Protein AF-A0A071M004-F1 (afdb_monomer)

Structure (mmCIF, N/CA/C/O backbone):
data_AF-A0A071M004-F1
#
_entry.id   AF-A0A071M004-F1
#
loop_
_atom_site.group_PDB
_atom_site.id
_atom_site.type_symbol
_atom_site.label_atom_id
_atom_site.label_alt_id
_atom_site.label_comp_id
_atom_site.label_asym_id
_atom_site.label_entity_id
_atom_site.label_s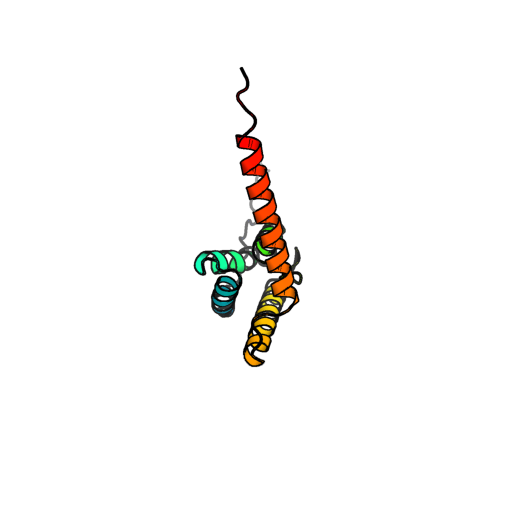eq_id
_atom_site.pdbx_PDB_ins_code
_atom_site.Cartn_x
_atom_site.Cartn_y
_atom_site.Cartn_z
_atom_site.occupancy
_atom_site.B_iso_or_equiv
_atom_site.auth_seq_id
_atom_site.auth_comp_id
_atom_site.auth_asym_id
_atom_site.auth_atom_id
_atom_site.pdbx_PDB_model_num
ATOM 1 N N . MET A 1 1 ? 38.104 11.559 -42.395 1.00 45.28 1 MET A N 1
ATOM 2 C CA . MET A 1 1 ? 36.768 10.922 -42.312 1.00 45.28 1 MET A CA 1
ATOM 3 C C . MET A 1 1 ? 36.888 9.605 -41.560 1.00 45.28 1 MET A C 1
ATOM 5 O O . MET A 1 1 ? 37.395 8.658 -42.144 1.00 45.28 1 MET A O 1
ATOM 9 N N . LYS A 1 2 ? 36.505 9.582 -40.275 1.00 43.75 2 LYS A N 1
ATOM 10 C CA . LYS A 1 2 ? 36.160 8.408 -39.439 1.00 43.75 2 LYS A CA 1
ATOM 11 C C . LYS A 1 2 ? 36.227 8.847 -37.973 1.00 43.75 2 LYS A C 1
ATOM 13 O O . LYS A 1 2 ? 37.315 8.884 -37.423 1.00 43.75 2 LYS A O 1
ATOM 18 N N . SER A 1 3 ? 35.086 9.222 -37.401 1.00 47.22 3 SER A N 1
ATOM 19 C CA . SER A 1 3 ? 34.804 9.186 -35.957 1.00 47.22 3 SER A CA 1
ATOM 20 C C . SER A 1 3 ? 33.374 9.670 -35.748 1.00 47.22 3 SER A C 1
ATOM 22 O O . SER A 1 3 ? 33.167 10.843 -35.505 1.00 47.22 3 SER A O 1
ATOM 24 N N . ASP A 1 4 ? 32.399 8.776 -35.931 1.00 49.03 4 ASP A N 1
ATOM 25 C CA . ASP A 1 4 ? 30.995 9.011 -35.547 1.00 49.03 4 ASP A CA 1
ATOM 26 C C . ASP A 1 4 ? 30.238 7.676 -35.443 1.00 49.03 4 ASP A C 1
ATOM 28 O O . ASP A 1 4 ? 29.259 7.412 -36.136 1.00 49.03 4 ASP A O 1
ATOM 32 N N . ARG A 1 5 ? 30.739 6.747 -34.617 1.00 48.94 5 ARG A N 1
ATOM 33 C CA . ARG A 1 5 ? 30.040 5.476 -34.332 1.00 48.94 5 ARG A CA 1
ATOM 34 C C . ARG A 1 5 ? 30.161 5.030 -32.875 1.00 48.94 5 ARG A C 1
ATOM 36 O O . ARG A 1 5 ? 30.392 3.855 -32.614 1.00 48.94 5 ARG A O 1
ATOM 43 N N . LEU A 1 6 ? 30.010 5.950 -31.921 1.00 50.91 6 LEU A N 1
ATOM 44 C CA . LEU A 1 6 ? 29.966 5.591 -30.493 1.00 50.91 6 LEU A CA 1
ATOM 45 C C . LEU A 1 6 ? 28.790 6.177 -29.693 1.00 50.91 6 LEU A C 1
ATOM 47 O O . LEU A 1 6 ? 28.731 5.950 -28.492 1.00 50.91 6 LEU A O 1
ATOM 51 N N . SER A 1 7 ? 27.800 6.816 -30.329 1.00 45.72 7 SER A N 1
ATOM 52 C CA . SER A 1 7 ? 26.656 7.409 -29.600 1.00 45.72 7 SER A CA 1
ATOM 53 C C . SER A 1 7 ? 25.316 6.683 -29.760 1.00 45.72 7 SER A C 1
ATOM 55 O O . SER A 1 7 ? 24.277 7.221 -29.397 1.00 45.72 7 SER A O 1
ATOM 57 N N . GLN A 1 8 ? 25.302 5.447 -30.263 1.00 45.53 8 GLN A N 1
ATOM 58 C CA . GLN A 1 8 ? 24.071 4.653 -30.379 1.00 45.53 8 GLN A CA 1
ATOM 59 C C . GLN A 1 8 ? 24.244 3.274 -29.740 1.00 45.53 8 GLN A C 1
ATOM 61 O O . GLN A 1 8 ? 24.241 2.246 -30.409 1.00 45.53 8 GLN A O 1
ATOM 66 N N . ARG A 1 9 ? 24.395 3.244 -28.415 1.00 44.16 9 ARG A N 1
ATOM 67 C CA . ARG A 1 9 ? 24.107 2.045 -27.622 1.00 44.16 9 ARG A CA 1
ATOM 68 C C . ARG A 1 9 ? 23.010 2.373 -26.615 1.00 44.16 9 ARG A C 1
ATOM 70 O O . ARG A 1 9 ? 23.254 2.928 -25.555 1.00 44.16 9 ARG A O 1
ATOM 77 N N . SER A 1 10 ? 21.797 2.017 -27.024 1.00 42.75 10 SER A N 1
ATOM 78 C CA . SER A 1 10 ? 20.792 1.396 -26.165 1.00 42.75 10 SER A CA 1
ATOM 79 C C . SER A 1 10 ? 20.306 2.201 -24.957 1.00 42.75 10 SER A C 1
ATOM 81 O O . SER A 1 10 ? 20.556 1.838 -23.815 1.00 42.75 10 SER A O 1
ATOM 83 N N . ARG A 1 11 ? 19.432 3.184 -25.207 1.00 43.72 11 ARG A N 1
ATOM 84 C CA . ARG A 1 11 ? 18.261 3.379 -24.334 1.00 43.72 11 ARG A CA 1
ATOM 85 C C . ARG A 1 11 ? 17.243 2.281 -24.660 1.00 43.72 11 ARG A C 1
ATOM 87 O O . ARG A 1 11 ? 16.233 2.536 -25.304 1.00 43.72 11 ARG A O 1
ATOM 94 N N . GLN A 1 12 ? 17.562 1.036 -24.317 1.00 44.06 12 GLN A N 1
ATOM 95 C CA . GLN A 1 12 ? 16.533 0.006 -24.223 1.00 44.06 12 GLN A CA 1
ATOM 96 C C . GLN A 1 12 ? 15.768 0.321 -22.941 1.00 44.06 12 GLN A C 1
ATOM 98 O O . GLN A 1 12 ? 16.314 0.173 -21.851 1.00 44.06 12 GLN A O 1
ATOM 103 N N . GLY A 1 13 ? 14.554 0.862 -23.079 1.00 48.97 13 GLY A N 1
ATOM 104 C CA . GLY A 1 13 ? 13.628 0.948 -21.957 1.00 48.97 13 GLY A CA 1
ATOM 105 C C . GLY A 1 13 ? 13.446 -0.460 -21.405 1.00 48.97 13 GLY A C 1
ATOM 106 O O . GLY A 1 13 ? 13.147 -1.379 -22.169 1.00 48.97 13 GLY A O 1
ATOM 107 N N . LEU A 1 14 ? 13.723 -0.639 -20.116 1.00 53.75 14 LEU A N 1
ATOM 108 C CA . LEU A 1 14 ? 13.429 -1.887 -19.422 1.00 53.75 14 LEU A CA 1
ATOM 109 C C . LEU A 1 14 ? 11.945 -2.221 -19.662 1.00 53.75 14 LEU A C 1
ATOM 111 O O . LEU A 1 14 ? 11.117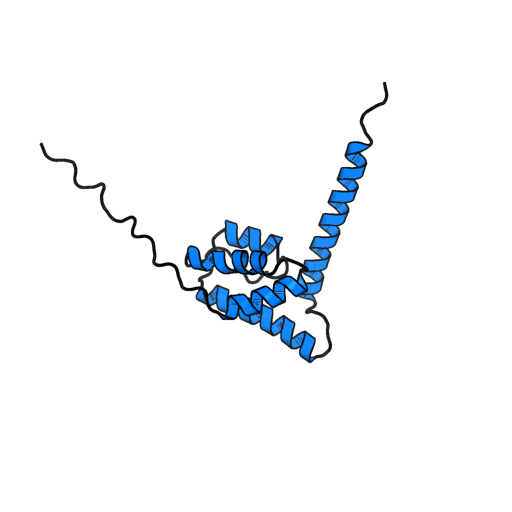 -1.305 -19.627 1.00 53.75 14 LEU A O 1
ATOM 115 N N . PRO A 1 15 ? 11.591 -3.480 -19.968 1.00 54.81 15 PRO A N 1
ATOM 116 C CA . PRO A 1 15 ? 10.191 -3.860 -20.081 1.00 54.81 15 PRO A CA 1
ATOM 117 C C . PRO A 1 15 ? 9.508 -3.559 -18.744 1.00 54.81 15 PRO A C 1
ATOM 119 O O . PRO A 1 15 ? 10.006 -3.972 -17.698 1.00 54.81 15 PRO A O 1
ATOM 122 N N . ALA A 1 16 ? 8.405 -2.809 -18.783 1.00 63.84 16 ALA A N 1
ATOM 123 C CA . ALA A 1 16 ? 7.613 -2.531 -17.592 1.00 63.84 16 ALA A CA 1
ATOM 124 C C . ALA A 1 16 ? 7.211 -3.864 -16.946 1.00 63.84 16 ALA A C 1
ATOM 126 O O . ALA A 1 16 ? 6.693 -4.752 -17.631 1.00 63.84 16 ALA A O 1
ATOM 127 N N . VAL A 1 17 ? 7.483 -4.014 -15.649 1.00 79.38 17 VAL A N 1
ATOM 128 C CA . VAL A 1 17 ? 7.053 -5.196 -14.902 1.00 79.38 17 VAL A CA 1
ATOM 129 C C . VAL A 1 17 ? 5.526 -5.124 -14.808 1.00 79.38 17 VAL A C 1
ATOM 131 O O . VAL A 1 17 ? 5.000 -4.079 -14.420 1.00 79.38 17 VAL A O 1
ATOM 134 N N . PRO A 1 18 ? 4.784 -6.173 -15.206 1.00 86.38 18 PRO A N 1
ATOM 135 C CA . PRO A 1 18 ? 3.332 -6.151 -15.104 1.00 86.38 18 PRO A CA 1
ATOM 136 C C . PRO A 1 18 ? 2.921 -6.013 -13.636 1.00 86.38 18 PRO A C 1
ATOM 138 O O . PRO A 1 18 ? 3.416 -6.745 -12.780 1.00 86.38 18 PRO A O 1
ATOM 141 N N . VAL A 1 19 ? 2.006 -5.084 -13.357 1.00 90.25 19 VAL A N 1
ATOM 142 C CA . VAL A 1 19 ? 1.464 -4.888 -12.009 1.00 90.25 19 VAL A CA 1
ATOM 143 C C . VAL A 1 19 ? 0.638 -6.125 -11.627 1.00 90.25 19 VAL A C 1
ATOM 145 O O . VAL A 1 19 ? -0.275 -6.497 -12.372 1.00 90.25 19 VAL A O 1
ATOM 148 N N . PRO A 1 20 ? 0.931 -6.788 -10.496 1.00 92.00 20 PRO A N 1
ATOM 149 C CA . PRO A 1 20 ? 0.151 -7.928 -10.038 1.00 92.00 20 PRO A CA 1
ATOM 150 C C . PRO A 1 20 ? -1.307 -7.534 -9.727 1.00 92.00 20 PRO A C 1
ATOM 152 O O . PRO A 1 20 ? -1.515 -6.548 -9.023 1.00 92.00 20 PRO A O 1
ATOM 155 N N . PRO A 1 21 ? -2.325 -8.328 -10.121 1.00 89.50 21 PRO A N 1
ATOM 156 C CA . PRO A 1 21 ? -3.738 -8.018 -9.845 1.00 89.50 21 PRO A CA 1
ATOM 157 C C . PRO A 1 21 ? -4.081 -7.865 -8.356 1.00 89.50 21 PRO A C 1
ATOM 159 O O . PRO A 1 21 ? -5.064 -7.226 -7.996 1.00 89.50 21 PRO A O 1
ATOM 162 N N . VAL A 1 22 ? -3.270 -8.454 -7.470 1.00 91.19 22 VAL A N 1
ATOM 163 C CA . VAL A 1 22 ? -3.438 -8.309 -6.017 1.00 91.19 22 VAL A CA 1
ATOM 164 C C . VAL A 1 22 ? -3.256 -6.857 -5.560 1.00 91.19 22 VAL A C 1
ATOM 166 O O . VAL A 1 22 ? -3.837 -6.468 -4.552 1.00 91.19 22 VAL A O 1
ATOM 169 N N . VAL A 1 23 ? -2.511 -6.036 -6.310 1.00 93.56 23 VAL A N 1
ATOM 170 C CA . VAL A 1 23 ? -2.290 -4.620 -5.986 1.00 93.56 23 VAL A CA 1
ATOM 171 C C . VAL A 1 23 ? -3.604 -3.843 -5.971 1.00 93.56 23 VAL A C 1
ATOM 173 O O . VAL A 1 23 ? -3.789 -3.033 -5.069 1.00 93.56 23 VAL A O 1
ATOM 176 N N . ASP A 1 24 ? -4.544 -4.136 -6.872 1.00 92.31 24 ASP A N 1
ATOM 177 C CA . ASP A 1 24 ? -5.851 -3.463 -6.905 1.00 92.31 24 ASP A CA 1
ATOM 178 C C . ASP A 1 24 ? -6.688 -3.793 -5.659 1.00 92.31 24 ASP A C 1
ATOM 180 O O . ASP A 1 24 ? -7.266 -2.910 -5.025 1.00 92.31 24 ASP A O 1
ATOM 184 N N . ALA A 1 25 ? -6.694 -5.062 -5.239 1.00 91.75 25 ALA A N 1
ATOM 185 C CA . ALA A 1 25 ? -7.394 -5.483 -4.025 1.00 91.75 25 ALA A CA 1
ATOM 186 C C . ALA A 1 25 ? -6.796 -4.833 -2.765 1.00 91.75 25 ALA A C 1
ATOM 188 O O . ALA A 1 25 ? -7.522 -4.395 -1.868 1.00 91.75 25 ALA A O 1
ATOM 189 N N . ILE A 1 26 ? -5.465 -4.735 -2.711 1.00 95.69 26 ILE A N 1
ATOM 190 C CA . ILE A 1 26 ? -4.751 -4.060 -1.624 1.00 95.69 26 ILE A CA 1
ATOM 191 C C . ILE A 1 26 ? -5.035 -2.554 -1.657 1.00 95.69 26 ILE A C 1
ATOM 193 O O . ILE A 1 26 ? -5.272 -1.959 -0.605 1.00 95.69 26 ILE A O 1
ATOM 197 N N . ALA A 1 27 ? -5.077 -1.943 -2.843 1.00 95.75 27 ALA A N 1
ATOM 198 C CA . ALA A 1 27 ? -5.368 -0.527 -3.022 1.00 95.75 27 ALA A CA 1
ATOM 199 C C . ALA A 1 27 ? -6.752 -0.156 -2.486 1.00 95.75 27 ALA A C 1
ATOM 201 O O . ALA A 1 27 ? -6.857 0.772 -1.684 1.00 95.75 27 ALA A O 1
ATOM 202 N N . ALA A 1 28 ? -7.786 -0.923 -2.840 1.00 92.75 28 ALA A N 1
ATOM 203 C CA . ALA A 1 28 ? -9.138 -0.737 -2.316 1.00 92.75 28 ALA A CA 1
ATOM 204 C C . ALA A 1 28 ? -9.159 -0.781 -0.782 1.00 92.75 28 ALA A C 1
ATOM 206 O O . ALA A 1 28 ? -9.781 0.058 -0.119 1.00 92.75 28 ALA A O 1
ATOM 207 N N . ARG A 1 29 ? -8.417 -1.724 -0.187 1.00 92.44 29 ARG A N 1
ATOM 208 C CA . ARG A 1 29 ? -8.344 -1.827 1.270 1.00 92.44 29 ARG A CA 1
ATOM 209 C C . ARG A 1 29 ? -7.630 -0.632 1.892 1.00 92.44 29 ARG A C 1
ATOM 211 O O . ARG A 1 29 ? -8.148 -0.047 2.840 1.00 92.44 29 ARG A O 1
ATOM 218 N N . LEU A 1 30 ? -6.464 -0.256 1.377 1.00 93.81 30 LEU A N 1
ATOM 219 C CA . LEU A 1 30 ? -5.693 0.865 1.913 1.00 93.81 30 LEU A CA 1
ATOM 220 C C . LEU A 1 30 ? -6.410 2.205 1.717 1.00 93.81 30 LEU A C 1
ATOM 222 O O . LEU A 1 30 ? -6.352 3.056 2.608 1.00 93.81 30 LEU A O 1
ATOM 226 N N . ALA A 1 31 ? -7.149 2.375 0.621 1.00 93.06 31 ALA A N 1
ATOM 227 C CA . ALA A 1 31 ? -8.021 3.523 0.403 1.00 93.06 31 ALA A CA 1
ATOM 228 C C . ALA A 1 31 ? -9.105 3.612 1.485 1.00 93.06 31 ALA A C 1
ATOM 230 O O . ALA A 1 31 ? -9.292 4.674 2.075 1.00 93.06 31 ALA A O 1
ATOM 231 N N . TRP A 1 32 ? -9.743 2.495 1.845 1.00 90.19 32 TRP A N 1
ATOM 232 C CA . TRP A 1 32 ? -10.708 2.472 2.947 1.00 90.19 32 TRP A CA 1
ATOM 233 C C . TRP A 1 32 ? -10.069 2.831 4.297 1.00 90.19 32 TRP A C 1
ATOM 235 O O . TRP A 1 32 ? -10.586 3.683 5.022 1.00 90.19 32 TRP A O 1
ATOM 245 N N . VAL A 1 33 ? -8.916 2.228 4.616 1.00 88.88 33 VAL A N 1
ATOM 246 C CA . VAL A 1 33 ? -8.186 2.458 5.878 1.00 88.88 33 VAL A CA 1
ATOM 247 C C . VAL A 1 33 ? -7.764 3.919 6.032 1.00 88.88 33 VAL A C 1
ATOM 249 O O . VAL A 1 33 ? -7.896 4.496 7.111 1.00 88.88 33 VAL A O 1
ATOM 252 N N . THR A 1 34 ? -7.283 4.529 4.951 1.00 86.94 34 THR A N 1
ATOM 253 C CA . THR A 1 34 ? -6.801 5.918 4.942 1.00 86.94 34 THR A CA 1
ATOM 254 C C . THR A 1 34 ? -7.880 6.945 4.606 1.00 86.94 34 THR A C 1
ATOM 256 O O . THR A 1 34 ? -7.614 8.143 4.672 1.00 86.94 34 THR A O 1
ATOM 259 N N . ARG A 1 35 ? -9.103 6.505 4.274 1.00 86.81 35 ARG A N 1
ATOM 260 C CA . ARG A 1 35 ? -10.177 7.342 3.705 1.00 86.81 35 ARG A CA 1
ATOM 261 C C . ARG A 1 35 ? -9.738 8.103 2.444 1.00 86.81 35 ARG A C 1
ATOM 263 O O . ARG A 1 35 ? -10.144 9.244 2.233 1.00 86.81 35 ARG A O 1
ATOM 270 N N . GLY A 1 36 ? -8.882 7.476 1.642 1.00 87.19 36 GLY A N 1
ATOM 271 C CA . GLY A 1 36 ? -8.386 7.998 0.373 1.00 87.19 36 GLY A CA 1
ATOM 272 C C . GLY A 1 36 ? -9.250 7.592 -0.822 1.00 87.19 36 GLY A C 1
ATOM 273 O O . GLY A 1 36 ? -10.204 6.826 -0.697 1.00 87.19 36 GLY A O 1
ATOM 274 N N . ASP A 1 37 ? -8.880 8.102 -1.996 1.00 93.12 37 ASP A N 1
ATOM 275 C CA . ASP A 1 37 ? -9.447 7.685 -3.280 1.00 93.12 37 ASP A CA 1
ATOM 276 C C . ASP A 1 37 ? -8.758 6.404 -3.780 1.00 93.12 37 ASP A C 1
ATOM 278 O O . ASP A 1 37 ? -7.529 6.329 -3.827 1.00 93.12 37 ASP A O 1
ATOM 282 N N . GLU A 1 38 ? -9.548 5.396 -4.154 1.00 93.75 38 GLU A N 1
ATOM 283 C CA . GLU A 1 38 ? -9.044 4.084 -4.578 1.00 93.75 38 GLU A CA 1
ATOM 284 C C . GLU A 1 38 ? -8.158 4.161 -5.824 1.00 93.75 38 GLU A C 1
ATOM 286 O O . GLU A 1 38 ? -7.109 3.516 -5.868 1.00 93.75 38 GLU A O 1
ATOM 291 N N . HIS A 1 39 ? -8.518 4.986 -6.809 1.00 93.50 39 HIS A N 1
ATOM 292 C CA . HIS A 1 39 ? -7.744 5.117 -8.041 1.00 93.50 39 HIS A CA 1
ATOM 293 C C . HIS A 1 39 ? -6.404 5.809 -7.795 1.00 93.50 39 HIS A C 1
ATOM 295 O O . HIS A 1 39 ? -5.385 5.395 -8.353 1.00 93.50 39 HIS A O 1
ATOM 301 N N . LEU A 1 40 ? -6.381 6.833 -6.935 1.00 93.75 40 LEU A N 1
ATOM 302 C CA . LEU A 1 40 ? -5.135 7.485 -6.527 1.00 93.75 40 LEU A CA 1
ATOM 303 C C . LEU A 1 40 ? -4.223 6.522 -5.764 1.00 93.75 40 LEU A C 1
ATOM 305 O O . LEU A 1 40 ? -3.022 6.474 -6.036 1.00 93.75 40 LEU A O 1
ATOM 309 N N . VAL A 1 41 ? -4.784 5.723 -4.853 1.00 96.12 41 VAL A N 1
ATOM 310 C CA . VAL A 1 41 ? -4.019 4.711 -4.118 1.00 96.12 41 VAL A CA 1
ATOM 311 C C . VAL A 1 41 ? -3.473 3.642 -5.065 1.00 96.12 41 VAL A C 1
ATOM 313 O O . VAL A 1 41 ? -2.281 3.352 -5.013 1.00 96.12 41 VAL A O 1
ATOM 316 N N . ALA A 1 42 ? -4.287 3.101 -5.973 1.00 94.94 42 ALA A N 1
ATOM 317 C CA . ALA A 1 42 ? -3.840 2.106 -6.948 1.00 94.94 42 ALA A CA 1
ATOM 318 C C . ALA A 1 42 ? -2.709 2.646 -7.840 1.00 94.94 42 ALA A C 1
ATOM 320 O O . ALA A 1 42 ? -1.700 1.968 -8.059 1.00 94.94 42 ALA A O 1
ATOM 321 N N . GLY A 1 43 ? -2.832 3.897 -8.295 1.00 94.81 43 GLY A N 1
ATOM 322 C CA . GLY A 1 43 ? -1.799 4.576 -9.076 1.00 94.81 43 GLY A CA 1
ATOM 323 C C . GLY A 1 43 ? -0.486 4.753 -8.311 1.00 94.81 43 GLY A C 1
ATOM 324 O O . GLY A 1 43 ? 0.583 4.549 -8.889 1.00 94.81 43 GLY A O 1
ATOM 325 N N . LEU A 1 44 ? -0.563 5.081 -7.017 1.00 95.38 44 LEU A N 1
ATOM 326 C CA . LEU A 1 44 ? 0.600 5.214 -6.139 1.00 95.38 44 LEU A CA 1
ATOM 327 C C . LEU A 1 44 ? 1.285 3.861 -5.897 1.00 95.38 44 LEU A C 1
ATOM 329 O O . LEU A 1 44 ? 2.496 3.745 -6.083 1.00 95.38 44 LEU A O 1
ATOM 333 N N . LEU A 1 45 ? 0.521 2.821 -5.547 1.00 96.56 45 LEU A N 1
ATOM 334 C CA . LEU A 1 45 ? 1.070 1.485 -5.282 1.00 96.56 45 LEU A CA 1
ATOM 335 C C . LEU A 1 45 ? 1.707 0.845 -6.523 1.00 96.56 45 LEU A C 1
ATOM 337 O O . LEU A 1 45 ? 2.580 -0.012 -6.381 1.00 96.56 45 LEU A O 1
ATOM 341 N N . SER A 1 46 ? 1.286 1.265 -7.719 1.00 96.19 46 SER A N 1
ATOM 342 C CA . SER A 1 46 ? 1.779 0.749 -8.998 1.00 96.19 46 SER A CA 1
ATOM 343 C C . SER A 1 46 ? 3.104 1.375 -9.461 1.00 96.19 46 SER A C 1
ATOM 345 O O . SER A 1 46 ? 3.760 0.805 -10.334 1.00 96.19 46 SER A O 1
ATOM 347 N N . GLN A 1 47 ? 3.529 2.517 -8.899 1.00 94.56 47 GLN A N 1
ATOM 348 C CA . GLN A 1 47 ? 4.733 3.234 -9.360 1.00 94.56 47 GLN A CA 1
ATOM 349 C C . GLN A 1 47 ? 6.013 2.377 -9.345 1.00 94.56 47 GLN A C 1
ATOM 351 O O . GLN A 1 47 ? 6.706 2.358 -10.367 1.00 94.56 47 GLN A O 1
ATOM 356 N N . PRO A 1 48 ? 6.310 1.586 -8.291 1.00 95.19 48 PRO A N 1
ATOM 357 C CA . PRO A 1 48 ? 7.533 0.779 -8.261 1.00 95.19 48 PRO A CA 1
ATOM 358 C C . PRO A 1 48 ? 7.649 -0.235 -9.409 1.00 95.19 48 PRO A C 1
ATOM 360 O O . PRO A 1 48 ? 8.756 -0.576 -9.827 1.00 95.19 48 PRO A O 1
ATOM 363 N N . TYR A 1 49 ? 6.528 -0.690 -9.980 1.00 95.06 49 TYR A N 1
ATOM 364 C CA . TYR A 1 49 ? 6.524 -1.631 -11.109 1.00 95.06 49 TYR A CA 1
ATOM 365 C C . TYR A 1 49 ? 6.907 -0.973 -12.441 1.00 95.06 49 TYR A C 1
ATOM 367 O O . TYR A 1 49 ? 7.439 -1.644 -13.328 1.00 95.06 49 TYR A O 1
ATOM 375 N N . LEU A 1 50 ? 6.717 0.345 -12.570 1.00 91.94 50 LEU A N 1
ATOM 376 C CA . LEU A 1 50 ? 7.193 1.108 -13.729 1.00 91.94 50 LEU A CA 1
ATOM 377 C C . LEU A 1 50 ? 8.722 1.206 -13.741 1.00 91.94 50 LEU A C 1
ATOM 379 O O . LEU A 1 50 ? 9.340 1.168 -14.805 1.00 91.94 50 LEU A O 1
ATOM 383 N N . HIS A 1 51 ? 9.330 1.307 -12.558 1.00 89.31 51 HIS A N 1
ATOM 384 C CA . HIS A 1 51 ? 10.778 1.418 -12.380 1.00 89.31 51 HIS A CA 1
ATOM 385 C C . HIS A 1 51 ? 11.476 0.057 -12.204 1.00 89.31 51 HIS A C 1
ATOM 387 O O . HIS A 1 51 ? 12.702 -0.019 -12.284 1.00 89.31 51 HIS A O 1
ATOM 393 N N . GLY A 1 52 ? 10.710 -1.012 -11.956 1.00 92.56 52 GLY A N 1
ATOM 394 C CA . GLY A 1 52 ? 11.209 -2.356 -11.643 1.00 92.56 52 GLY A CA 1
ATOM 395 C C . GLY A 1 52 ? 11.711 -2.526 -10.202 1.00 92.56 52 GLY A C 1
ATOM 396 O O . GLY A 1 52 ? 12.072 -3.635 -9.807 1.00 92.56 52 GLY A O 1
ATOM 397 N N . GLN A 1 53 ? 11.708 -1.450 -9.415 1.00 95.62 53 GLN A N 1
ATOM 398 C CA . GLN A 1 53 ? 12.125 -1.387 -8.015 1.00 95.62 53 GLN A CA 1
ATOM 399 C C . GLN A 1 53 ? 11.530 -0.138 -7.353 1.00 95.62 53 GLN A C 1
ATOM 401 O O . GLN A 1 53 ? 11.152 0.813 -8.037 1.00 95.62 53 GLN A O 1
ATOM 406 N N . VAL A 1 54 ? 11.525 -0.094 -6.024 1.00 96.81 54 VAL A N 1
ATOM 407 C CA . VAL A 1 54 ? 11.135 1.103 -5.270 1.00 96.81 54 VAL A CA 1
ATOM 408 C C . VAL A 1 54 ? 12.236 2.159 -5.384 1.00 96.81 54 VAL A C 1
ATOM 410 O O . VAL A 1 54 ? 13.346 1.966 -4.879 1.00 96.81 54 VAL A O 1
ATOM 413 N N . ILE A 1 55 ? 11.949 3.292 -6.026 1.00 96.75 55 ILE A N 1
ATOM 414 C CA . ILE A 1 55 ? 12.866 4.443 -6.036 1.00 96.75 55 ILE A CA 1
ATOM 415 C C . ILE A 1 55 ? 12.566 5.402 -4.878 1.00 96.75 55 ILE A C 1
ATOM 417 O O . ILE A 1 55 ? 11.530 5.314 -4.225 1.00 96.75 55 ILE A O 1
ATOM 421 N N . GLN A 1 56 ? 13.480 6.343 -4.628 1.00 96.62 56 GLN A N 1
ATOM 422 C CA . GLN A 1 56 ? 13.376 7.278 -3.503 1.00 96.62 56 GLN A CA 1
ATOM 423 C C . GLN A 1 56 ? 12.052 8.062 -3.501 1.00 96.62 56 GLN A C 1
ATOM 425 O O . GLN A 1 56 ? 11.428 8.196 -2.453 1.00 96.62 56 GLN A O 1
ATOM 430 N N . SER A 1 57 ? 11.598 8.534 -4.667 1.00 95.94 57 SER A N 1
ATOM 431 C CA . SER A 1 57 ? 10.332 9.267 -4.778 1.00 95.94 57 SER A CA 1
ATOM 432 C C . SER A 1 57 ? 9.115 8.398 -4.473 1.00 95.94 57 SER A C 1
ATOM 434 O O . SER A 1 57 ? 8.169 8.890 -3.865 1.00 95.94 57 SER A O 1
ATOM 436 N N . ASP A 1 58 ? 9.139 7.122 -4.870 1.00 95.38 58 ASP A N 1
ATOM 437 C CA . ASP A 1 58 ? 8.054 6.179 -4.586 1.00 95.38 58 ASP A CA 1
ATOM 438 C C . ASP A 1 58 ? 7.972 5.952 -3.076 1.00 95.38 58 ASP A C 1
ATOM 440 O O . ASP A 1 58 ? 6.908 6.085 -2.483 1.00 95.38 58 ASP A O 1
ATOM 444 N N . HIS A 1 59 ? 9.118 5.688 -2.442 1.00 95.62 59 HIS A N 1
ATOM 445 C CA . HIS A 1 59 ? 9.225 5.489 -1.000 1.00 95.62 59 HIS A CA 1
ATOM 446 C C . HIS A 1 59 ? 8.710 6.698 -0.203 1.00 95.62 59 HIS A C 1
ATOM 448 O O . HIS A 1 59 ? 7.907 6.539 0.713 1.00 95.62 59 HIS A O 1
ATOM 454 N N . GLU A 1 60 ? 9.125 7.913 -0.567 1.00 94.56 60 GLU A N 1
ATOM 455 C CA . GLU A 1 60 ? 8.666 9.138 0.097 1.00 94.56 60 GLU A CA 1
ATOM 456 C C . GLU A 1 60 ? 7.153 9.334 -0.038 1.00 94.56 60 GLU A C 1
ATOM 458 O O . GLU A 1 60 ? 6.478 9.594 0.957 1.00 94.56 60 GLU A O 1
ATOM 463 N N . GLN A 1 61 ? 6.599 9.169 -1.242 1.00 93.94 61 GLN A N 1
ATOM 464 C CA . GLN A 1 61 ? 5.157 9.309 -1.460 1.00 93.94 61 GLN A CA 1
ATOM 465 C C . GLN A 1 61 ? 4.360 8.225 -0.725 1.00 93.94 61 GLN A C 1
ATOM 467 O O . GLN A 1 61 ? 3.329 8.524 -0.119 1.00 93.94 61 GLN A O 1
ATOM 472 N N . LEU A 1 62 ? 4.857 6.985 -0.732 1.00 94.19 62 LEU A N 1
ATOM 473 C CA . LEU A 1 62 ? 4.248 5.867 -0.019 1.00 94.19 62 LEU A CA 1
ATOM 474 C C . LEU A 1 62 ? 4.225 6.109 1.486 1.00 94.19 62 LEU A C 1
ATOM 476 O O . LEU A 1 62 ? 3.183 5.897 2.088 1.00 94.19 62 LEU A O 1
ATOM 480 N N . LEU A 1 63 ? 5.309 6.593 2.096 1.00 91.75 63 LEU A N 1
ATOM 481 C CA . LEU A 1 63 ? 5.327 6.872 3.536 1.00 91.75 63 LEU A CA 1
ATOM 482 C C . LEU A 1 63 ? 4.516 8.111 3.923 1.00 91.75 63 LEU A C 1
ATOM 484 O O . LEU A 1 63 ? 3.982 8.165 5.027 1.00 91.75 63 LEU A O 1
ATOM 488 N N . VAL A 1 64 ? 4.384 9.095 3.031 1.00 89.88 64 VAL A N 1
ATOM 489 C CA . VAL A 1 64 ? 3.478 10.231 3.259 1.00 89.88 64 VAL A CA 1
ATOM 490 C C . VAL A 1 64 ? 2.022 9.764 3.288 1.00 89.88 64 VAL A C 1
ATOM 492 O O . VAL A 1 64 ? 1.262 10.198 4.151 1.00 89.88 64 VAL A O 1
ATOM 495 N N . GLN A 1 65 ? 1.632 8.879 2.367 1.00 90.12 65 GLN A N 1
ATOM 496 C CA . GLN A 1 65 ? 0.260 8.375 2.285 1.00 90.12 65 GLN A CA 1
ATOM 497 C C . GLN A 1 65 ? -0.025 7.250 3.300 1.00 90.12 65 GLN A C 1
ATOM 499 O O . GLN A 1 65 ? -1.134 7.143 3.825 1.00 90.12 65 GLN A O 1
ATOM 504 N N . PHE A 1 66 ? 0.975 6.415 3.576 1.00 92.56 66 PHE A N 1
ATOM 505 C CA . PHE A 1 66 ? 0.918 5.211 4.404 1.00 92.56 66 PHE A CA 1
ATOM 506 C C . PHE A 1 66 ? 2.108 5.181 5.379 1.00 92.56 66 PHE A C 1
ATOM 508 O O . PHE A 1 66 ? 3.013 4.358 5.239 1.00 92.56 66 PHE A O 1
ATOM 515 N N . PRO A 1 67 ? 2.125 6.037 6.412 1.00 88.06 67 PRO A N 1
ATOM 516 C CA . PRO A 1 67 ? 3.251 6.120 7.354 1.00 88.06 67 PRO A CA 1
ATOM 517 C C . PRO A 1 67 ? 3.468 4.839 8.166 1.00 88.06 67 PRO A C 1
ATOM 519 O O . PRO A 1 67 ? 4.546 4.610 8.703 1.00 88.06 67 PRO A O 1
ATOM 522 N N . PHE A 1 68 ? 2.457 3.974 8.229 1.00 88.06 68 PHE A N 1
ATOM 523 C CA . PHE A 1 68 ? 2.538 2.652 8.842 1.00 88.06 68 PHE A CA 1
ATOM 524 C C . PHE A 1 68 ? 3.185 1.591 7.937 1.00 88.06 68 PHE A C 1
ATOM 526 O O . PHE A 1 68 ? 3.419 0.471 8.388 1.00 88.06 68 PHE A O 1
ATOM 533 N N . PHE A 1 69 ? 3.488 1.897 6.671 1.00 91.38 69 PHE A N 1
ATOM 534 C CA . PHE A 1 69 ? 4.112 0.951 5.747 1.00 91.38 69 PHE A CA 1
ATOM 535 C C . PHE A 1 69 ? 5.646 0.965 5.853 1.00 91.38 69 PHE A C 1
ATOM 537 O O . PHE A 1 69 ? 6.358 1.084 4.864 1.00 91.38 69 PHE A O 1
ATOM 544 N N . SER A 1 70 ? 6.174 0.821 7.068 1.00 85.94 70 SER A N 1
ATOM 545 C CA . SER A 1 70 ? 7.610 0.944 7.372 1.00 85.94 70 SER A CA 1
ATOM 546 C C . SER A 1 70 ? 8.502 -0.134 6.745 1.00 85.94 70 SER A 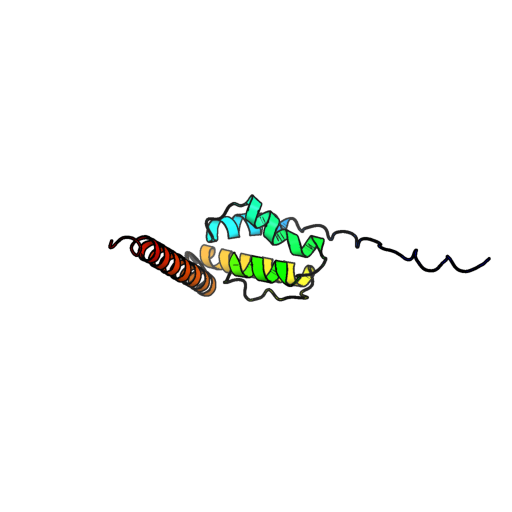C 1
ATOM 548 O O . SER A 1 70 ? 9.719 0.025 6.700 1.00 85.94 70 SER A O 1
ATOM 550 N N . ALA A 1 71 ? 7.914 -1.234 6.269 1.00 90.69 71 ALA A N 1
ATOM 551 C CA . ALA A 1 71 ? 8.646 -2.311 5.612 1.00 90.69 71 ALA A CA 1
ATOM 552 C C . ALA A 1 71 ? 9.200 -1.905 4.236 1.00 90.69 71 ALA A C 1
ATOM 554 O O . ALA A 1 71 ? 10.154 -2.524 3.771 1.00 90.69 71 ALA A O 1
ATOM 555 N N . VAL A 1 72 ? 8.619 -0.894 3.578 1.00 93.88 72 VAL A N 1
ATOM 556 C CA . VAL A 1 72 ? 9.085 -0.427 2.268 1.00 93.88 72 VAL A CA 1
ATOM 557 C C . VAL A 1 72 ? 10.374 0.385 2.413 1.00 93.88 72 VAL A C 1
ATOM 559 O O . VAL A 1 72 ? 10.498 1.205 3.315 1.00 93.88 72 VAL A O 1
ATOM 562 N N . HIS A 1 73 ? 11.342 0.178 1.519 1.00 95.06 73 HIS A N 1
ATOM 563 C CA . HIS A 1 73 ? 12.585 0.953 1.490 1.00 95.06 73 HIS A CA 1
ATOM 564 C C . HIS A 1 73 ? 13.094 1.141 0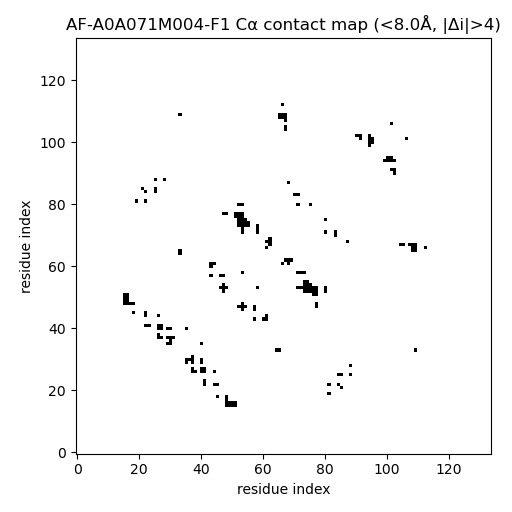.058 1.00 95.06 73 HIS A C 1
ATOM 566 O O . HIS A 1 73 ? 12.802 0.351 -0.841 1.00 95.06 73 HIS A O 1
ATOM 572 N N . THR A 1 74 ? 13.893 2.183 -0.163 1.00 96.31 74 THR A N 1
ATOM 573 C CA . THR A 1 74 ? 14.517 2.460 -1.464 1.00 96.31 74 THR A CA 1
ATOM 574 C C . THR A 1 74 ? 15.398 1.288 -1.920 1.00 96.31 74 THR A C 1
ATOM 576 O O . THR A 1 74 ? 16.095 0.665 -1.116 1.00 96.31 74 THR A O 1
ATOM 579 N N . GLY A 1 75 ? 15.368 0.976 -3.217 1.00 95.06 75 GLY A N 1
ATOM 580 C CA . GLY A 1 75 ? 16.105 -0.132 -3.834 1.00 95.06 75 GLY A CA 1
ATOM 581 C C . GLY A 1 75 ? 15.466 -1.512 -3.645 1.00 95.06 75 GLY A C 1
ATOM 582 O O . GLY A 1 75 ? 16.028 -2.498 -4.115 1.00 95.06 75 GLY A O 1
ATOM 583 N N . MET A 1 76 ? 14.314 -1.602 -2.973 1.00 96.88 76 MET A N 1
ATOM 584 C CA . MET A 1 76 ? 13.558 -2.848 -2.836 1.00 96.88 76 MET A CA 1
ATOM 585 C C . MET A 1 76 ? 13.078 -3.347 -4.206 1.00 96.88 76 MET A C 1
ATOM 587 O O . MET A 1 76 ? 12.550 -2.567 -5.003 1.00 96.88 76 MET A O 1
ATOM 591 N N . SER A 1 77 ? 13.251 -4.645 -4.475 1.00 96.69 77 SER A N 1
ATOM 592 C CA . SER A 1 77 ? 12.771 -5.273 -5.710 1.00 96.69 77 SER A CA 1
ATOM 593 C C . SER A 1 77 ? 11.239 -5.276 -5.770 1.00 96.69 77 SER A C 1
ATOM 595 O O . SER A 1 77 ? 10.564 -5.203 -4.744 1.00 96.69 77 SER A O 1
ATOM 597 N N . THR A 1 78 ? 10.662 -5.373 -6.968 1.00 95.06 78 THR A N 1
ATOM 598 C CA . THR A 1 78 ? 9.197 -5.459 -7.123 1.00 95.06 78 THR A CA 1
ATOM 599 C C . THR A 1 78 ? 8.604 -6.731 -6.512 1.00 95.06 78 THR A C 1
ATOM 601 O O . THR A 1 78 ? 7.483 -6.683 -6.009 1.00 95.06 78 THR A O 1
ATOM 604 N N . ASP A 1 79 ? 9.360 -7.831 -6.461 1.00 94.88 79 ASP A N 1
ATOM 605 C CA . ASP A 1 79 ? 8.942 -9.074 -5.801 1.00 94.88 79 ASP A CA 1
ATOM 606 C C . ASP A 1 79 ? 8.863 -8.897 -4.275 1.00 94.88 79 ASP A C 1
ATOM 608 O O . ASP A 1 79 ? 7.826 -9.175 -3.667 1.00 94.88 79 ASP A O 1
ATOM 612 N N . ASP A 1 80 ? 9.922 -8.355 -3.661 1.00 96.25 80 ASP A N 1
ATOM 613 C CA . ASP A 1 80 ? 9.957 -8.079 -2.218 1.00 96.25 80 ASP A CA 1
ATOM 614 C C . ASP A 1 80 ? 8.908 -7.032 -1.825 1.00 96.25 80 ASP A C 1
ATOM 616 O O . ASP A 1 80 ? 8.229 -7.164 -0.805 1.00 96.25 80 ASP A O 1
ATOM 620 N N . TYR A 1 81 ? 8.720 -6.017 -2.671 1.00 96.75 81 TYR A N 1
ATOM 621 C CA . TYR A 1 81 ? 7.689 -4.997 -2.502 1.00 96.75 81 TYR A CA 1
ATOM 622 C C . TYR A 1 81 ? 6.279 -5.591 -2.553 1.00 96.75 81 TYR A C 1
ATOM 624 O O . TYR A 1 81 ? 5.446 -5.279 -1.699 1.00 96.75 81 TYR A O 1
ATOM 632 N N . THR A 1 82 ? 6.013 -6.496 -3.501 1.00 96.12 82 THR A N 1
ATOM 633 C CA . THR A 1 82 ? 4.731 -7.212 -3.580 1.00 96.12 82 THR A CA 1
ATOM 634 C C . THR A 1 82 ? 4.486 -8.009 -2.301 1.00 96.12 82 THR A C 1
ATOM 636 O O . THR A 1 82 ? 3.391 -7.961 -1.740 1.00 96.12 82 THR A O 1
ATOM 639 N N . LEU A 1 83 ? 5.507 -8.709 -1.800 1.00 96.25 83 LEU A N 1
ATOM 640 C CA . LEU A 1 83 ? 5.402 -9.471 -0.559 1.00 96.25 83 LEU A CA 1
ATOM 641 C C . LEU A 1 83 ? 5.131 -8.560 0.647 1.00 96.25 83 LEU A C 1
ATOM 643 O O . LEU A 1 83 ? 4.287 -8.882 1.483 1.00 96.25 83 LEU A O 1
ATOM 647 N N . ALA A 1 84 ? 5.795 -7.404 0.722 1.00 96.44 84 ALA A N 1
ATOM 648 C CA . ALA A 1 84 ? 5.571 -6.414 1.769 1.00 96.44 84 ALA A CA 1
ATOM 649 C C . ALA A 1 84 ? 4.126 -5.878 1.753 1.00 96.44 84 ALA A C 1
ATOM 651 O O . ALA A 1 84 ? 3.490 -5.798 2.807 1.00 96.44 84 ALA A O 1
ATOM 652 N N . LEU A 1 85 ? 3.578 -5.588 0.566 1.00 96.50 85 LEU A N 1
ATOM 653 C CA . LEU A 1 85 ? 2.178 -5.186 0.396 1.00 96.50 85 LEU A CA 1
ATOM 654 C C . LEU A 1 85 ? 1.207 -6.278 0.859 1.00 96.50 85 LEU A C 1
ATOM 656 O O . LEU A 1 85 ? 0.270 -6.000 1.609 1.00 96.50 85 LEU A O 1
ATOM 660 N N . VAL A 1 86 ? 1.433 -7.524 0.437 1.00 96.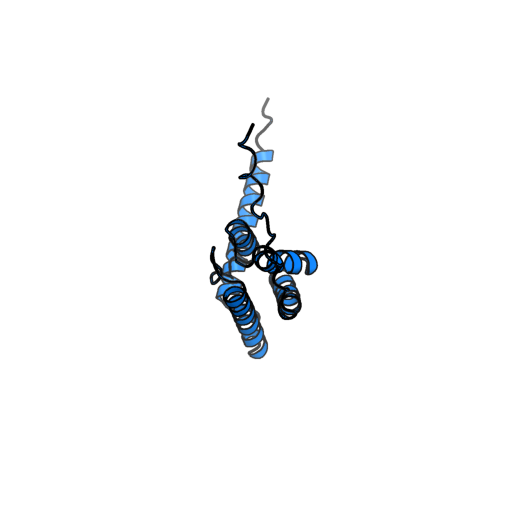19 86 VAL A N 1
ATOM 661 C CA . VAL A 1 86 ? 0.587 -8.663 0.818 1.00 96.19 86 VAL A CA 1
ATOM 662 C C . VAL A 1 86 ? 0.626 -8.888 2.328 1.00 96.19 86 VAL A C 1
ATOM 664 O O . VAL A 1 86 ? -0.421 -9.095 2.936 1.00 96.19 86 VAL A O 1
ATOM 667 N N . ASN A 1 87 ? 1.799 -8.792 2.956 1.00 94.81 87 ASN A N 1
ATOM 668 C CA . ASN A 1 87 ? 1.935 -8.929 4.405 1.00 94.81 87 ASN A CA 1
ATOM 669 C C . ASN A 1 87 ? 1.168 -7.839 5.162 1.00 94.81 87 ASN A C 1
ATOM 671 O O . ASN A 1 87 ? 0.469 -8.148 6.127 1.00 94.81 87 ASN A O 1
ATOM 675 N N . LEU A 1 88 ? 1.250 -6.583 4.712 1.00 93.50 88 LEU A N 1
ATOM 676 C CA . LEU A 1 88 ? 0.477 -5.481 5.289 1.00 93.50 88 LEU A CA 1
ATOM 677 C C . LEU A 1 88 ? -1.032 -5.732 5.164 1.00 93.50 88 LEU A C 1
ATOM 679 O O . LEU A 1 88 ? -1.775 -5.571 6.134 1.00 93.50 88 LEU A O 1
ATOM 683 N N . TRP A 1 89 ? -1.483 -6.163 3.986 1.00 93.88 89 TRP A N 1
ATOM 684 C CA . TRP A 1 89 ? -2.886 -6.489 3.754 1.00 93.88 89 TRP A CA 1
ATOM 685 C C . TRP A 1 89 ? -3.365 -7.634 4.653 1.00 93.88 89 TRP A C 1
ATOM 687 O O . TRP A 1 89 ? -4.369 -7.483 5.346 1.00 93.88 89 TRP A O 1
ATOM 697 N N . LEU A 1 90 ? -2.617 -8.737 4.731 1.00 93.44 90 LEU A N 1
ATOM 698 C CA . LEU A 1 90 ? -2.942 -9.865 5.606 1.00 93.44 90 LEU A CA 1
ATOM 699 C C . LEU A 1 90 ? -2.970 -9.465 7.084 1.00 93.44 90 LEU A C 1
ATOM 701 O O . LEU A 1 90 ? -3.840 -9.929 7.818 1.00 93.44 90 LEU A O 1
ATOM 705 N N . ALA A 1 91 ? -2.064 -8.589 7.525 1.00 90.50 91 ALA A N 1
ATOM 706 C CA . ALA A 1 91 ? -2.077 -8.071 8.890 1.00 90.50 91 ALA A CA 1
ATOM 707 C C . ALA A 1 91 ? -3.372 -7.300 9.189 1.00 90.50 91 ALA A C 1
ATOM 709 O O . ALA A 1 91 ? -3.948 -7.466 10.264 1.00 90.50 91 ALA A O 1
ATOM 710 N N . ILE A 1 92 ? -3.863 -6.506 8.233 1.00 89.81 92 ILE A N 1
ATOM 711 C CA . ILE A 1 92 ? -5.147 -5.804 8.345 1.00 89.81 92 ILE A CA 1
ATOM 712 C C . ILE A 1 92 ? -6.320 -6.802 8.3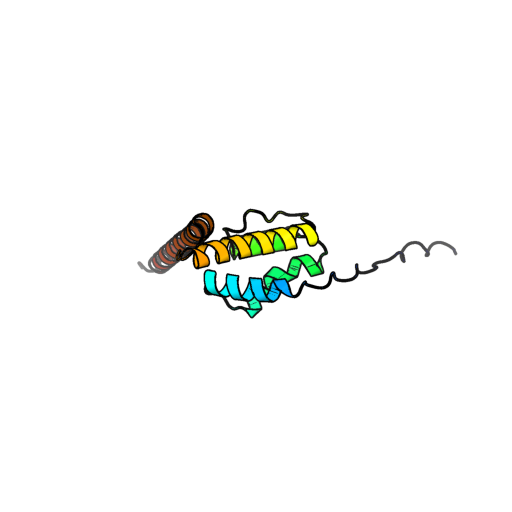69 1.00 89.81 92 ILE A C 1
ATOM 714 O O . ILE A 1 92 ? -7.145 -6.750 9.282 1.00 89.81 92 ILE A O 1
ATOM 718 N N . GLU A 1 93 ? -6.382 -7.744 7.424 1.00 90.19 93 GLU A N 1
ATOM 719 C CA . GLU A 1 93 ? -7.477 -8.729 7.342 1.00 90.19 93 GLU A CA 1
ATOM 720 C C . GLU A 1 93 ? -7.544 -9.650 8.572 1.00 90.19 93 GLU A C 1
ATOM 722 O O . GLU A 1 93 ? -8.630 -10.002 9.050 1.00 90.19 93 GLU A O 1
ATOM 727 N N . ALA A 1 94 ? -6.389 -10.016 9.134 1.00 89.00 94 ALA A N 1
ATOM 728 C CA . ALA A 1 94 ? -6.319 -10.810 10.354 1.00 89.00 94 ALA A CA 1
ATOM 729 C C . ALA A 1 94 ? -6.999 -10.094 11.531 1.00 89.00 94 ALA A C 1
ATOM 731 O O . ALA A 1 94 ? -7.723 -10.731 12.297 1.00 89.00 94 ALA A O 1
ATOM 732 N N . GLN A 1 95 ? -6.827 -8.773 11.657 1.00 86.94 95 GLN A N 1
ATOM 733 C CA . GLN A 1 95 ? -7.478 -7.998 12.717 1.00 86.94 95 GLN A CA 1
ATOM 734 C C . GLN A 1 95 ? -8.997 -7.962 12.548 1.00 86.94 95 GLN A C 1
ATOM 736 O O . GLN A 1 95 ? -9.709 -8.204 13.523 1.00 86.94 95 GLN A O 1
ATOM 741 N N . TYR A 1 96 ? -9.500 -7.773 11.323 1.00 86.44 96 TYR A N 1
ATOM 742 C CA . TYR A 1 96 ? -10.944 -7.831 11.068 1.00 86.44 96 TYR A CA 1
ATOM 743 C C . TYR A 1 96 ? -11.545 -9.186 11.416 1.00 86.44 96 TYR A C 1
ATOM 745 O O . TYR A 1 96 ? -12.620 -9.253 12.010 1.00 86.44 96 TYR A O 1
ATOM 753 N N . THR A 1 97 ? -10.831 -10.266 11.103 1.00 85.94 97 THR A N 1
ATOM 754 C CA . THR A 1 97 ? -11.268 -11.628 11.433 1.00 85.94 97 THR A CA 1
ATOM 755 C C . THR A 1 97 ? -11.383 -11.834 12.950 1.00 85.94 97 THR A C 1
ATOM 757 O O . THR A 1 97 ? -12.245 -12.577 13.411 1.00 85.94 97 THR A O 1
ATOM 760 N N . MET A 1 98 ? -10.560 -11.135 13.738 1.00 84.88 98 MET A N 1
ATOM 761 C CA . MET A 1 98 ? -10.600 -11.146 15.206 1.00 84.88 98 MET A CA 1
ATOM 762 C C . MET A 1 98 ? -11.634 -10.174 15.808 1.00 84.88 98 MET A C 1
ATOM 764 O O . MET A 1 98 ? -11.747 -10.090 17.028 1.00 84.88 98 MET A O 1
ATOM 768 N N . GLY A 1 99 ? -12.394 -9.443 14.984 1.00 83.19 99 GLY A N 1
ATOM 769 C CA . GLY A 1 99 ? -13.337 -8.415 15.438 1.00 83.19 99 GLY A CA 1
ATOM 770 C C . GLY A 1 99 ? -12.677 -7.091 15.843 1.00 83.19 99 GLY A C 1
ATOM 771 O O . GLY A 1 99 ? -13.353 -6.206 16.368 1.00 83.19 99 GLY A O 1
ATOM 772 N N . ASN A 1 100 ? -11.375 -6.937 15.586 1.00 81.25 100 ASN A N 1
ATOM 773 C CA . ASN A 1 100 ? -10.637 -5.699 15.804 1.00 81.25 100 ASN A CA 1
ATOM 774 C C . ASN A 1 100 ? -10.705 -4.809 14.558 1.00 81.25 100 ASN A C 1
ATOM 776 O O . ASN A 1 100 ? -10.831 -5.287 13.433 1.00 81.25 100 ASN A O 1
ATOM 780 N N . VAL A 1 101 ? -10.602 -3.492 14.754 1.00 79.19 101 VAL A N 1
ATOM 781 C CA . VAL A 1 101 ? -10.735 -2.533 13.648 1.00 79.19 101 VAL A CA 1
ATOM 782 C C . VAL A 1 101 ? -9.446 -2.421 12.834 1.00 79.19 101 VAL A C 1
ATOM 784 O O . VAL A 1 101 ? -9.511 -2.442 11.618 1.00 79.19 101 VAL A O 1
ATOM 787 N N . LEU A 1 102 ? -8.270 -2.285 13.445 1.00 83.94 102 LEU A N 1
ATOM 788 C CA . LEU A 1 102 ? -7.003 -2.161 12.712 1.00 83.94 102 LEU A CA 1
ATOM 789 C C . LEU A 1 102 ? -5.827 -2.633 13.578 1.00 83.94 102 LEU A C 1
ATOM 791 O O . LEU A 1 102 ? -5.940 -2.589 14.805 1.00 83.94 102 LEU A O 1
ATOM 795 N N . PRO A 1 103 ? -4.695 -3.034 12.966 1.00 80.19 103 PRO A N 1
ATOM 796 C CA . PRO A 1 103 ? -3.454 -3.268 13.699 1.00 80.19 103 PRO A CA 1
ATOM 797 C C . PRO A 1 103 ? -2.995 -2.007 14.441 1.00 80.19 103 PRO A C 1
ATOM 799 O O . PRO A 1 103 ? -3.197 -0.890 13.958 1.00 80.19 103 PRO A O 1
ATOM 802 N N . GLU A 1 104 ? -2.344 -2.180 15.592 1.00 79.69 104 GLU A N 1
ATOM 803 C CA . GLU A 1 104 ? -1.882 -1.061 16.424 1.00 79.69 104 GLU A CA 1
ATOM 804 C C . GLU A 1 104 ? -0.902 -0.145 15.675 1.00 79.69 104 GLU A C 1
ATOM 806 O O . GLU A 1 104 ? -1.069 1.073 15.707 1.00 79.69 104 GLU A O 1
ATOM 811 N N . ASP A 1 105 ? 0.031 -0.711 14.909 1.00 77.38 105 ASP A N 1
ATOM 812 C CA . ASP A 1 105 ? 0.987 0.059 14.101 1.00 77.38 105 ASP A CA 1
ATOM 813 C C . ASP A 1 105 ? 0.292 0.916 13.033 1.00 77.38 105 ASP A C 1
ATOM 815 O O . ASP A 1 105 ? 0.655 2.074 12.814 1.00 77.38 105 ASP A O 1
ATOM 819 N N . VAL A 1 106 ? -0.773 0.385 12.419 1.00 80.75 106 VAL A N 1
ATOM 820 C CA . VAL A 1 106 ? -1.593 1.125 11.447 1.00 80.75 106 VAL A CA 1
ATOM 821 C C . VAL A 1 106 ? -2.324 2.271 12.140 1.00 80.75 106 VAL A C 1
ATOM 823 O O . VAL A 1 106 ? -2.310 3.401 11.656 1.00 80.75 106 VAL A O 1
ATOM 826 N N . LEU A 1 107 ? -2.925 2.012 13.304 1.00 83.44 107 LEU A N 1
ATOM 827 C CA . LEU A 1 107 ? -3.592 3.048 14.093 1.00 83.44 107 LEU A CA 1
ATOM 828 C C . LEU A 1 107 ? -2.623 4.145 14.537 1.00 83.44 107 LEU A C 1
ATOM 830 O O . LEU A 1 107 ? -2.983 5.321 14.493 1.00 83.44 107 LEU A O 1
ATOM 834 N N . ASN A 1 108 ? -1.416 3.780 14.964 1.00 82.69 108 ASN A N 1
ATOM 835 C CA . ASN A 1 108 ? -0.412 4.732 15.423 1.00 82.69 108 ASN A CA 1
ATOM 836 C C . ASN A 1 108 ? 0.088 5.608 14.269 1.00 82.69 108 ASN A C 1
ATOM 838 O O . ASN A 1 108 ? 0.038 6.832 14.395 1.00 82.69 108 ASN A O 1
ATOM 842 N N . GLY A 1 109 ? 0.411 5.025 13.109 1.00 78.25 109 GLY A N 1
ATOM 843 C CA . GLY A 1 109 ? 0.777 5.807 11.923 1.00 78.25 109 GLY A CA 1
ATOM 844 C C . GLY A 1 109 ? -0.344 6.750 11.454 1.00 78.25 109 GLY A C 1
ATOM 845 O O . GLY A 1 109 ? -0.098 7.905 11.097 1.00 78.25 109 GLY A O 1
ATOM 846 N N . LEU A 1 110 ? -1.607 6.313 11.524 1.00 83.00 110 LEU A N 1
ATOM 847 C CA . LEU A 1 110 ? -2.750 7.177 11.201 1.00 83.00 110 LEU A CA 1
ATOM 848 C C . LEU A 1 110 ? -2.901 8.340 12.197 1.00 83.00 110 LEU A C 1
ATOM 850 O O . LEU A 1 110 ? -3.151 9.474 11.784 1.00 83.00 110 LEU A O 1
ATOM 854 N N . LYS A 1 111 ? -2.726 8.090 13.501 1.00 82.12 111 LYS A N 1
ATOM 855 C CA . LYS A 1 111 ? -2.803 9.129 14.545 1.00 82.12 111 LYS A CA 1
ATOM 856 C C . LYS A 1 111 ? -1.720 10.191 14.382 1.00 82.12 111 LYS A C 1
ATOM 858 O O . LYS A 1 111 ? -2.037 11.374 14.487 1.00 82.12 111 LYS A O 1
ATOM 863 N N . GLU A 1 112 ? -0.482 9.788 14.100 1.00 72.31 112 GLU A N 1
ATOM 864 C CA . GLU A 1 112 ? 0.637 10.710 13.847 1.00 72.31 112 GLU A CA 1
ATOM 865 C C . GLU A 1 112 ? 0.351 11.647 12.662 1.00 72.31 112 GLU A C 1
ATOM 867 O O . GLU A 1 112 ? 0.632 12.845 12.708 1.00 72.31 112 GLU A O 1
ATOM 872 N N . THR A 1 113 ? -0.311 11.138 11.623 1.00 64.81 113 THR A N 1
ATOM 873 C CA . THR A 1 113 ? -0.724 11.956 10.469 1.00 64.81 113 THR A CA 1
ATOM 874 C C . THR A 1 113 ? -1.794 12.987 10.838 1.00 64.81 113 THR A C 1
ATOM 876 O O . THR A 1 113 ? -1.760 14.138 10.383 1.00 64.81 113 THR A O 1
ATOM 879 N N . MET A 1 114 ? -2.751 12.597 11.686 1.00 62.97 114 MET A N 1
ATOM 880 C CA . MET A 1 114 ? -3.835 13.480 12.124 1.00 62.97 114 MET A CA 1
ATOM 881 C C . MET A 1 114 ? -3.335 14.597 13.046 1.00 62.97 114 MET A C 1
ATOM 883 O O . MET A 1 114 ? -3.778 15.740 12.912 1.00 62.97 114 MET A O 1
ATOM 887 N N . THR A 1 115 ? -2.390 14.312 13.947 1.00 62.34 115 THR A N 1
ATOM 888 C CA . THR A 1 115 ? -1.808 15.330 14.836 1.00 62.34 115 THR A CA 1
ATOM 889 C C . THR A 1 115 ? -0.983 16.362 14.067 1.00 62.34 115 THR A C 1
ATOM 891 O O . THR A 1 115 ? -1.116 17.558 14.335 1.00 62.34 115 THR A O 1
ATOM 894 N N . ILE A 1 116 ? -0.210 15.946 13.056 1.00 59.84 116 ILE A N 1
ATOM 895 C CA . ILE A 1 116 ? 0.560 16.869 12.203 1.00 59.84 116 ILE A CA 1
ATOM 896 C C . ILE A 1 116 ? -0.367 17.776 11.380 1.00 59.84 116 ILE A C 1
ATOM 898 O O . ILE A 1 116 ? -0.129 18.985 11.293 1.00 59.84 116 ILE A O 1
ATOM 902 N N . THR A 1 117 ? -1.437 17.223 10.801 1.00 57.84 117 THR A N 1
ATOM 903 C CA . THR A 1 117 ? -2.410 17.999 10.009 1.00 57.84 117 THR A CA 1
ATOM 904 C C . THR A 1 117 ? -3.112 19.053 10.871 1.00 57.84 117 THR A C 1
ATOM 906 O O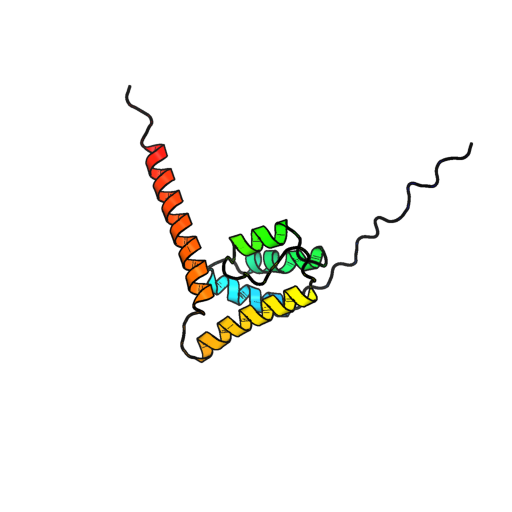 . THR A 1 117 ? -3.127 20.231 10.517 1.00 57.84 117 THR A O 1
ATOM 909 N N . HIS A 1 118 ? -3.583 18.670 12.063 1.00 51.06 118 HIS A N 1
ATOM 910 C CA . HIS A 1 118 ? -4.248 19.595 12.984 1.00 51.06 118 HIS A CA 1
ATOM 911 C C . HIS A 1 118 ? -3.319 20.730 13.456 1.00 51.06 118 HIS A C 1
ATOM 913 O O . HIS A 1 118 ? -3.735 21.883 13.560 1.00 51.06 118 HIS A O 1
ATOM 919 N N . GLN A 1 119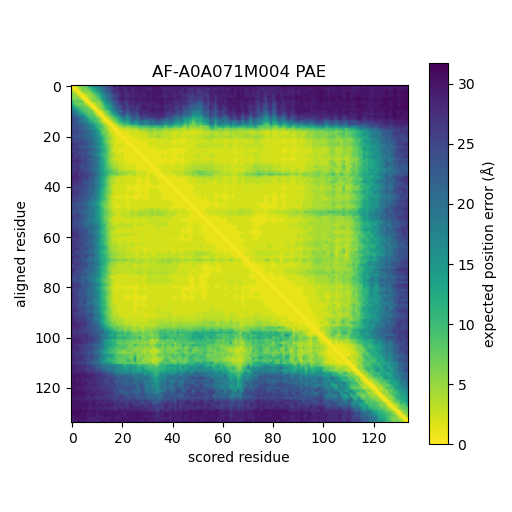 ? -2.039 20.438 13.710 1.00 51.88 119 GLN A N 1
ATOM 920 C CA . GLN A 1 119 ? -1.070 21.450 14.138 1.00 51.88 119 GLN A CA 1
ATOM 921 C C . 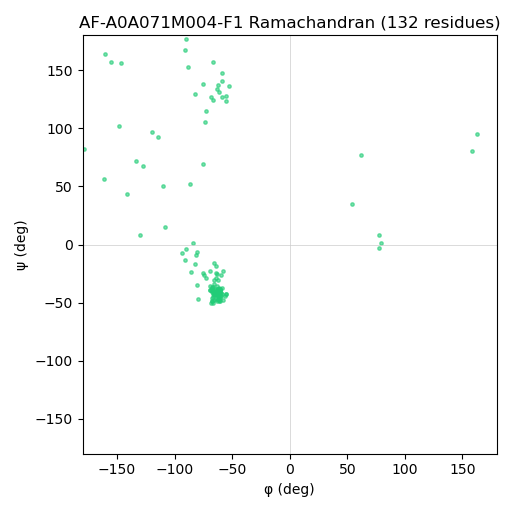GLN A 1 119 ? -0.757 22.475 13.032 1.00 51.88 119 GLN A C 1
ATOM 923 O O . GLN A 1 119 ? -0.642 23.670 13.322 1.00 51.88 119 GLN A O 1
ATOM 928 N N . ARG A 1 120 ? -0.679 22.041 11.765 1.00 56.28 120 ARG A N 1
ATOM 929 C CA . ARG A 1 120 ? -0.499 22.936 10.605 1.00 56.28 120 ARG A CA 1
ATOM 930 C C . ARG A 1 120 ? -1.721 23.824 10.360 1.00 56.28 120 ARG A C 1
ATOM 932 O O . ARG A 1 120 ? -1.556 25.012 10.084 1.00 56.28 120 ARG A O 1
ATOM 939 N N . ASP A 1 121 ? -2.927 23.289 10.526 1.00 54.97 121 ASP A N 1
ATOM 940 C CA . ASP A 1 121 ? -4.168 24.058 10.370 1.00 54.97 121 ASP A CA 1
ATOM 941 C C . ASP A 1 121 ? -4.337 25.123 11.462 1.00 54.97 121 ASP A C 1
ATOM 943 O O . ASP A 1 121 ? -4.774 26.245 11.184 1.00 54.97 121 ASP A O 1
ATOM 947 N N . CYS A 1 122 ? -3.928 24.820 12.699 1.00 55.31 122 CYS A N 1
ATOM 948 C CA . CYS A 1 122 ? -3.859 25.817 13.763 1.00 55.31 122 CYS A CA 1
ATOM 949 C C . CYS A 1 122 ? -2.848 26.922 13.430 1.00 55.31 122 CYS A C 1
ATOM 951 O O . CYS A 1 122 ? -3.195 28.097 13.512 1.00 55.31 122 CYS A O 1
ATOM 953 N N . GLN A 1 123 ? -1.626 26.581 13.007 1.00 54.38 123 GLN A N 1
ATOM 954 C CA . GLN A 1 123 ? -0.603 27.581 12.670 1.00 54.38 123 GLN A CA 1
ATOM 955 C C . GLN A 1 123 ? -1.036 28.514 11.532 1.00 54.38 123 GLN A C 1
ATOM 957 O O . GLN A 1 123 ? -0.819 29.721 11.626 1.00 54.38 123 GLN A O 1
ATOM 962 N N . ARG A 1 124 ? -1.719 27.987 10.508 1.00 55.34 124 ARG A N 1
ATOM 963 C CA . ARG A 1 124 ? -2.227 28.782 9.382 1.00 55.34 124 ARG A CA 1
ATOM 964 C C . ARG A 1 124 ? -3.297 29.793 9.808 1.00 55.34 124 ARG A C 1
ATOM 966 O O . ARG A 1 124 ? -3.284 30.930 9.348 1.00 55.34 124 ARG A O 1
ATOM 973 N N . LYS A 1 125 ? -4.181 29.412 10.739 1.00 53.59 125 LYS A N 1
ATOM 974 C CA . LYS A 1 125 ? -5.188 30.328 11.305 1.00 53.59 125 LYS A CA 1
ATOM 975 C C . LYS A 1 125 ? -4.576 31.470 12.115 1.00 53.59 125 LYS A C 1
ATOM 977 O O . LYS A 1 125 ? -5.161 32.543 12.144 1.00 53.59 125 LYS A O 1
ATOM 982 N N . TYR A 1 126 ? -3.429 31.266 12.763 1.00 51.06 126 TYR A N 1
ATOM 983 C CA . TYR A 1 126 ? -2.776 32.317 13.551 1.00 51.06 126 TYR A CA 1
ATOM 984 C C . TYR A 1 126 ? -1.857 33.227 12.723 1.00 51.06 126 TYR A C 1
ATOM 986 O O . TYR A 1 126 ? -1.668 34.376 13.111 1.00 51.06 126 TYR A O 1
ATOM 994 N N . SER A 1 127 ? -1.337 32.771 11.578 1.00 54.66 127 SER A N 1
ATOM 995 C CA . SER A 1 127 ? -0.563 33.623 10.661 1.00 54.66 127 SER A CA 1
ATOM 996 C C . SER A 1 127 ? -1.421 34.605 9.854 1.00 54.66 127 SER A C 1
ATOM 998 O O . SER A 1 127 ? -0.928 35.666 9.490 1.00 54.66 127 SER A O 1
ATOM 1000 N N . ASP A 1 128 ? -2.701 34.294 9.619 1.00 50.28 128 ASP A N 1
ATOM 1001 C CA . ASP A 1 128 ? -3.648 35.208 8.948 1.00 50.28 128 ASP A CA 1
ATOM 1002 C C . ASP A 1 128 ? -4.247 36.268 9.895 1.00 50.28 128 ASP A C 1
ATOM 1004 O O . ASP A 1 128 ? -4.900 37.205 9.443 1.00 50.28 128 ASP A O 1
ATOM 1008 N N . ILE A 1 129 ? -4.027 36.154 11.211 1.00 55.59 129 ILE A N 1
ATOM 1009 C CA . ILE A 1 129 ? -4.547 37.107 12.213 1.00 55.59 129 ILE A CA 1
ATOM 1010 C C . ILE A 1 129 ? -3.520 38.210 12.540 1.00 55.59 129 ILE A C 1
ATOM 1012 O O . ILE A 1 129 ? -3.847 39.189 13.207 1.00 55.59 129 ILE A O 1
ATOM 1016 N N . SER A 1 130 ? -2.286 38.121 12.036 1.00 53.12 130 SER A N 1
ATOM 1017 C CA . SER A 1 130 ? -1.221 39.084 12.335 1.00 53.12 130 SER A CA 1
ATOM 1018 C C . SER A 1 130 ? -0.831 39.977 11.154 1.00 53.12 130 SER A C 1
ATOM 1020 O O . SER A 1 130 ? 0.355 40.094 10.873 1.00 53.12 130 SER A O 1
ATOM 1022 N N . VAL A 1 131 ? -1.780 40.632 10.475 1.00 49.97 131 VAL A N 1
ATOM 1023 C CA . VAL A 1 131 ? -1.497 41.879 9.731 1.00 49.97 131 VAL A CA 1
ATOM 1024 C C . VAL A 1 131 ? -2.737 42.777 9.748 1.00 49.97 131 VAL A C 1
ATOM 1026 O O . VAL A 1 131 ? -3.693 42.515 9.031 1.00 49.97 131 VAL A O 1
ATOM 1029 N N . SER A 1 132 ? -2.707 43.790 10.618 1.00 46.69 132 SER A N 1
ATOM 1030 C CA . SER A 1 132 ? -3.279 45.143 10.466 1.00 46.69 132 SER A CA 1
ATOM 1031 C C . SER A 1 132 ? -3.480 45.755 11.855 1.00 46.69 132 SER A C 1
ATOM 1033 O O . SER A 1 132 ? -4.574 45.755 12.413 1.00 46.69 132 SER A O 1
ATOM 1035 N N . MET A 1 133 ? -2.395 46.277 12.422 1.00 42.66 133 MET A N 1
ATOM 1036 C CA . MET A 1 133 ? -2.472 47.436 13.310 1.00 42.66 133 MET A CA 1
ATOM 1037 C C . MET A 1 133 ? -1.725 48.554 12.584 1.00 42.66 133 MET A C 1
ATOM 1039 O O . MET A 1 133 ? -0.497 48.608 12.640 1.00 42.66 133 MET A O 1
ATOM 1043 N N . GLU A 1 134 ? -2.472 49.347 11.815 1.00 41.78 134 GLU A N 1
ATOM 1044 C CA . GLU A 1 134 ? -2.115 50.744 11.526 1.00 41.78 134 GLU A CA 1
ATOM 1045 C C . GLU A 1 134 ? -2.582 51.623 12.691 1.00 41.78 134 GLU A C 1
ATOM 1047 O O . GLU A 1 134 ? -3.669 51.327 13.247 1.00 41.78 134 GLU A O 1
#

pLDDT: mean 79.73, std 18.63, range [41.78, 96.88]

Secondary structure (DSSP, 8-state):
-----SS-S---PPPPPPPPTHHHHHHHHHHHHHT--HHHHHHHHHHHHHHTB--HHHHHHHHHH-TT-TT--TT-BHHHHHHHHHHHHHHHHHHHHTT-SS-HHHHHHHHHHHHHHHHHHHHHHHHSSS----

Mean predicted aligned error: 11.93 Å

Solvent-accessible surface area (backbone atoms only — not comparable to full-atom values): 7923 Å² total; per-residue (Å²): 144,91,88,90,86,82,88,83,78,77,90,68,75,74,79,63,47,80,76,62,75,64,52,54,62,47,16,49,49,51,11,61,77,67,71,50,56,40,67,62,38,34,56,58,72,45,47,29,28,68,70,54,23,28,43,65,71,52,42,52,54,46,39,72,76,36,56,51,55,71,85,67,50,64,73,35,42,46,68,61,48,50,51,51,52,52,51,55,46,49,51,40,53,52,24,47,75,72,75,40,89,61,41,68,61,50,51,49,31,52,48,56,52,51,55,54,52,53,53,53,55,52,51,54,61,58,64,72,70,71,80,84,86,127

Radius of gyration: 21.19 Å; Cα contacts (8 Å, |Δi|>4): 111; chains: 1; bounding box: 50×62×59 Å

Nearest PDB structures (foldseek):
  8a8u-assembly1_F  TM=3.022E-01  e=8.651E+00  Mycobacterium tuberculosis
  2rnn-assembly1_A  TM=2.611E-01  e=6.554E+00  Saccharomyces cerevisiae
  5umd-assembly1_S  TM=2.557E-01  e=6.201E+00  Plasmodium falciparum 3D7

Foldseek 3Di:
DDDDPDPDDDPPQDPQQDDDPVLLVLLVVLCVLQVHDSVVSSVLLSVCSSVQHAAPVSVVVCCLSQVLLVLDDHRHGPVSSVVSSVVLVVQQVVCVVVVHRGDPSRVVSSVVNVVVVVVVVVVVVVVVVPDDDD

Sequence (134 aa):
MKSDRLSQRSRQGLPAVPVPPVVDAIAARLAWVTRGDEHLVAGLLSQPYLHGQVIQSDHEQLLVQFPFFSAVHTGMSTDDYTLALVNLWLAIEAQYTMGNVLPEDVLNGLKETMTITHQRDCQRKYSDISVSME